Protein AF-A0A9X1LEY0-F1 (afdb_monomer_lite)

Radius of gyration: 12.86 Å; chains: 1; bounding box: 31×25×40 Å

Structure (mmCIF, N/CA/C/O backbone):
data_AF-A0A9X1LEY0-F1
#
_entry.id   AF-A0A9X1LEY0-F1
#
loop_
_atom_site.group_PDB
_atom_site.id
_atom_site.type_symbol
_atom_site.label_atom_id
_atom_site.label_alt_id
_atom_site.label_comp_id
_atom_site.label_asym_id
_atom_site.label_entity_id
_atom_site.label_seq_id
_atom_site.pdbx_PDB_ins_code
_atom_site.Cartn_x
_atom_site.Cartn_y
_atom_site.Cartn_z
_atom_site.occupancy
_atom_site.B_iso_or_equiv
_atom_site.auth_seq_id
_atom_site.auth_comp_id
_atom_site.auth_asym_id
_atom_site.auth_atom_id
_atom_site.pdbx_PDB_model_num
ATOM 1 N N . MET A 1 1 ? 12.551 -6.146 -0.196 1.00 78.12 1 MET A N 1
ATOM 2 C CA . MET A 1 1 ? 11.106 -6.415 -0.259 1.00 78.12 1 MET A CA 1
ATOM 3 C C . MET A 1 1 ? 10.842 -7.234 -1.508 1.00 78.12 1 MET A C 1
ATOM 5 O O . MET A 1 1 ? 11.410 -6.886 -2.538 1.00 78.12 1 MET A O 1
ATOM 9 N N . THR A 1 2 ? 10.087 -8.325 -1.408 1.00 87.38 2 THR A N 1
ATOM 10 C CA . THR A 1 2 ? 9.648 -9.141 -2.557 1.00 87.38 2 THR A CA 1
ATOM 11 C C . THR A 1 2 ? 8.289 -8.663 -3.070 1.00 87.38 2 THR A C 1
ATOM 13 O O . THR A 1 2 ? 7.620 -7.881 -2.392 1.00 87.38 2 THR A O 1
ATOM 16 N N . GLN A 1 3 ? 7.864 -9.132 -4.246 1.00 87.38 3 GLN A N 1
ATOM 17 C CA . GLN A 1 3 ? 6.526 -8.856 -4.776 1.00 87.38 3 GLN A CA 1
ATOM 18 C C . GLN A 1 3 ? 5.423 -9.298 -3.805 1.00 87.38 3 GLN A C 1
ATOM 20 O O . GLN A 1 3 ? 4.565 -8.484 -3.480 1.00 87.38 3 GLN A O 1
ATOM 25 N N . ASP A 1 4 ? 5.506 -10.508 -3.244 1.00 89.62 4 ASP A N 1
ATOM 26 C CA . ASP A 1 4 ? 4.527 -11.013 -2.266 1.00 89.62 4 ASP A CA 1
ATOM 27 C C . ASP A 1 4 ? 4.384 -10.102 -1.039 1.00 89.62 4 ASP A C 1
ATOM 29 O O . ASP A 1 4 ? 3.287 -9.884 -0.531 1.00 89.62 4 ASP A O 1
ATOM 33 N N . GLN A 1 5 ? 5.493 -9.521 -0.568 1.00 91.38 5 GLN A N 1
ATOM 34 C CA . GLN A 1 5 ? 5.464 -8.565 0.541 1.00 91.38 5 GLN A CA 1
ATOM 35 C C . GLN A 1 5 ? 4.765 -7.255 0.151 1.00 91.38 5 GLN A C 1
ATOM 37 O O . GLN A 1 5 ? 4.100 -6.652 0.989 1.00 91.38 5 GLN A O 1
ATOM 42 N N . CYS A 1 6 ? 4.901 -6.818 -1.105 1.00 92.38 6 CYS A N 1
ATOM 43 C CA . CYS A 1 6 ? 4.205 -5.638 -1.625 1.00 92.38 6 CYS A CA 1
ATOM 44 C C . CYS A 1 6 ? 2.706 -5.899 -1.755 1.00 92.38 6 CYS A C 1
ATOM 46 O O . CYS A 1 6 ? 1.908 -5.097 -1.281 1.00 92.38 6 CYS A O 1
ATOM 48 N N . VAL A 1 7 ? 2.340 -7.041 -2.343 1.00 94.06 7 VAL A N 1
ATOM 49 C CA . VAL A 1 7 ? 0.949 -7.488 -2.474 1.00 94.06 7 VAL A CA 1
ATOM 50 C C . VAL A 1 7 ? 0.301 -7.571 -1.095 1.00 94.06 7 VAL A C 1
ATOM 52 O O . VAL A 1 7 ? -0.708 -6.917 -0.866 1.00 94.06 7 VAL A O 1
ATOM 55 N N . SER A 1 8 ? 0.941 -8.239 -0.131 1.00 95.62 8 SER A N 1
ATOM 56 C CA . SER A 1 8 ? 0.413 -8.346 1.234 1.00 95.62 8 SER A CA 1
ATOM 57 C C . SER A 1 8 ? 0.227 -6.984 1.917 1.00 95.62 8 SER A C 1
ATOM 59 O O . SER A 1 8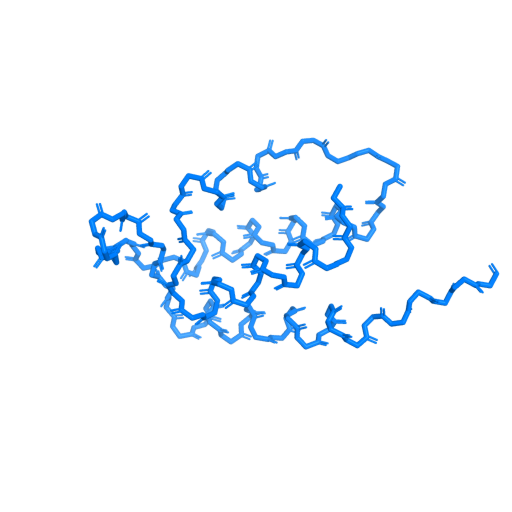 ? -0.750 -6.777 2.638 1.00 95.62 8 SER A O 1
ATOM 61 N N . LEU A 1 9 ? 1.142 -6.034 1.696 1.00 96.06 9 LEU A N 1
ATOM 62 C CA . LEU A 1 9 ? 1.013 -4.676 2.227 1.00 96.06 9 LEU A CA 1
ATOM 63 C C . LEU A 1 9 ? -0.193 -3.94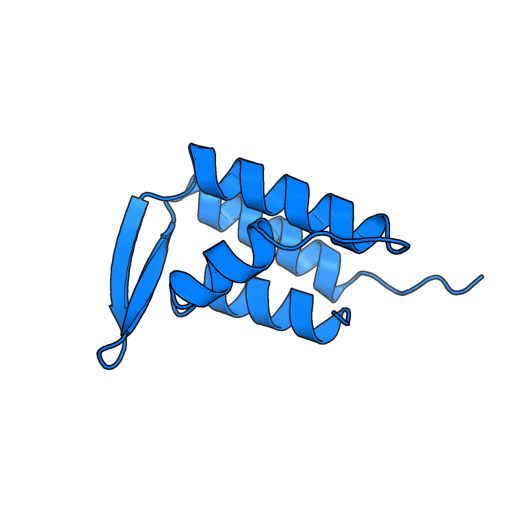6 1.617 1.00 96.06 9 LEU A C 1
ATOM 65 O O . LEU A 1 9 ? -0.970 -3.340 2.355 1.00 96.06 9 LEU A O 1
ATOM 69 N N . LEU A 1 10 ? -0.368 -4.029 0.295 1.00 96.12 10 LEU A N 1
ATOM 70 C CA . LEU A 1 10 ? -1.469 -3.391 -0.434 1.00 96.12 10 LEU A CA 1
ATOM 71 C C . LEU A 1 10 ? -2.832 -4.021 -0.116 1.00 96.12 10 LEU A C 1
ATOM 73 O O . LEU A 1 10 ? -3.809 -3.293 0.062 1.00 96.12 10 LEU A O 1
ATOM 77 N N . GLU A 1 11 ? -2.901 -5.346 0.029 1.00 96.56 11 GLU A N 1
ATOM 78 C CA . GLU A 1 11 ? -4.106 -6.065 0.471 1.00 96.56 11 GLU A CA 1
ATOM 79 C C . GLU A 1 11 ? -4.554 -5.561 1.839 1.00 96.56 11 GLU A C 1
ATOM 81 O O . GLU A 1 11 ? -5.674 -5.079 2.004 1.00 96.56 11 GLU A O 1
ATOM 86 N N . ARG A 1 12 ? -3.636 -5.558 2.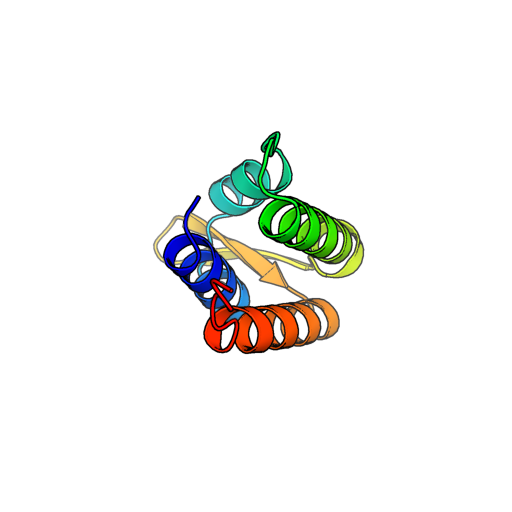811 1.00 96.75 12 ARG A N 1
ATOM 87 C CA . ARG A 1 12 ? -3.928 -5.108 4.176 1.00 96.75 12 ARG A CA 1
ATOM 88 C C . ARG A 1 12 ? -4.298 -3.628 4.239 1.00 96.75 12 ARG A C 1
ATOM 90 O O . ARG A 1 12 ? -5.099 -3.246 5.091 1.00 96.75 12 ARG A O 1
ATOM 97 N N . ALA A 1 13 ? -3.722 -2.791 3.373 1.00 95.12 13 ALA A N 1
ATOM 98 C CA . ALA A 1 13 ? -4.089 -1.380 3.266 1.00 95.12 13 ALA A CA 1
ATOM 99 C C . ALA A 1 13 ? -5.514 -1.213 2.715 1.00 95.12 13 ALA A C 1
ATOM 101 O O . ALA A 1 13 ? -6.297 -0.438 3.261 1.00 95.12 13 ALA A O 1
ATOM 102 N N . THR A 1 14 ? -5.868 -1.981 1.680 1.00 94.94 14 THR A N 1
ATOM 103 C CA . THR A 1 14 ? -7.198 -1.967 1.045 1.00 94.94 14 THR A CA 1
ATOM 104 C C . THR A 1 14 ? -8.288 -2.462 1.998 1.00 94.94 14 THR A C 1
ATOM 106 O O . THR A 1 14 ? -9.389 -1.914 2.026 1.00 94.94 14 THR A O 1
ATOM 109 N N . GLU A 1 15 ? -7.963 -3.455 2.824 1.00 94.94 15 GLU A N 1
ATOM 110 C CA . GLU A 1 15 ? -8.828 -3.989 3.881 1.00 94.94 15 GLU A CA 1
ATOM 111 C C . GLU A 1 15 ? -8.857 -3.121 5.153 1.00 94.94 15 GLU A C 1
ATOM 113 O O . GLU A 1 15 ? -9.561 -3.449 6.107 1.00 94.94 15 GLU A O 1
ATOM 118 N N . GLU A 1 16 ? -8.100 -2.017 5.188 1.00 93.88 16 GLU A N 1
ATOM 119 C CA . GLU A 1 16 ? -7.985 -1.108 6.337 1.00 93.88 16 GLU A CA 1
ATOM 120 C C . GLU A 1 16 ? -7.473 -1.810 7.616 1.00 93.88 16 GLU A C 1
ATOM 122 O O . GLU A 1 16 ? -7.725 -1.371 8.736 1.00 93.88 16 GLU A O 1
ATOM 127 N N . ILE A 1 17 ? -6.718 -2.903 7.478 1.00 96.56 17 ILE A N 1
ATOM 128 C CA . ILE A 1 17 ? -6.106 -3.648 8.596 1.00 96.56 17 ILE A CA 1
ATOM 129 C C . ILE A 1 17 ? -4.585 -3.467 8.673 1.00 96.56 17 ILE A C 1
ATOM 131 O O . ILE A 1 17 ? -3.917 -4.145 9.458 1.00 96.56 17 ILE A O 1
ATOM 135 N N . LEU A 1 18 ? -4.014 -2.586 7.846 1.00 96.44 18 LEU A N 1
ATOM 136 C CA . LEU A 1 18 ? -2.591 -2.266 7.877 1.00 96.44 18 LEU A CA 1
ATOM 137 C C . LEU A 1 18 ? -2.288 -1.300 9.032 1.00 96.44 18 LEU A C 1
ATOM 139 O O . LEU A 1 18 ? -2.821 -0.185 9.035 1.00 96.44 18 LEU A O 1
ATOM 143 N N . PRO A 1 19 ? -1.420 -1.675 9.991 1.00 96.31 19 PRO A N 1
ATOM 144 C CA . PRO A 1 19 ? -0.998 -0.774 11.048 1.00 96.31 19 PRO A CA 1
ATOM 145 C C . PRO A 1 19 ? -0.297 0.463 10.490 1.00 96.31 19 PRO A C 1
ATOM 147 O O . PRO A 1 19 ? 0.550 0.364 9.602 1.00 96.31 19 PRO A O 1
ATOM 150 N N . GLU A 1 20 ? -0.598 1.619 11.075 1.00 94.94 20 GLU A N 1
ATOM 151 C CA . GLU A 1 20 ? -0.038 2.914 10.671 1.00 94.94 20 GLU A CA 1
ATOM 152 C C . GLU A 1 20 ? 1.498 2.900 10.629 1.00 94.94 20 GLU A C 1
ATOM 154 O O . GLU A 1 20 ? 2.111 3.378 9.676 1.00 94.94 20 GLU A O 1
ATOM 159 N N . TYR A 1 21 ? 2.136 2.279 11.626 1.00 94.44 21 TYR A N 1
ATOM 160 C CA . TYR A 1 21 ? 3.596 2.206 11.685 1.00 94.44 21 TYR A CA 1
ATOM 161 C C . TYR A 1 21 ? 4.206 1.381 10.541 1.00 94.44 21 TYR A C 1
ATOM 163 O O . TYR A 1 21 ? 5.324 1.675 10.126 1.00 94.44 21 TYR A O 1
ATOM 171 N N . GLU A 1 22 ? 3.510 0.361 10.023 1.00 95.25 22 GLU A N 1
ATOM 172 C CA . GLU A 1 22 ? 4.019 -0.460 8.912 1.00 95.25 22 GLU A CA 1
ATOM 173 C C . GLU A 1 22 ? 3.962 0.301 7.595 1.00 95.25 22 GLU A C 1
ATOM 175 O O . GLU A 1 22 ? 4.897 0.232 6.797 1.00 95.25 22 GLU A O 1
ATOM 180 N N . TRP A 1 23 ? 2.896 1.071 7.392 1.00 95.69 23 TRP A N 1
ATOM 181 C CA . TRP A 1 23 ? 2.767 1.936 6.231 1.00 95.69 23 TRP A CA 1
ATOM 182 C C . TRP A 1 23 ? 3.831 3.031 6.212 1.00 95.69 23 TRP A C 1
ATOM 184 O O . TRP A 1 23 ? 4.575 3.141 5.239 1.00 95.69 23 TRP A O 1
ATOM 194 N N . HIS A 1 24 ? 3.973 3.775 7.315 1.00 94.88 24 HIS A N 1
ATOM 195 C CA . HIS A 1 24 ? 4.990 4.821 7.430 1.00 94.88 24 HIS A CA 1
ATOM 196 C C . HIS A 1 24 ? 6.412 4.261 7.312 1.00 94.88 24 HIS A C 1
ATOM 198 O O . HIS A 1 24 ? 7.278 4.896 6.708 1.00 94.88 24 HIS A O 1
ATOM 204 N N . ALA A 1 25 ? 6.656 3.052 7.832 1.00 94.31 25 ALA A N 1
ATOM 205 C CA . ALA A 1 25 ? 7.924 2.369 7.621 1.00 94.31 25 ALA A CA 1
ATOM 206 C C . ALA A 1 25 ? 8.169 2.118 6.129 1.00 94.31 25 ALA A C 1
ATOM 208 O O . ALA A 1 25 ? 9.235 2.476 5.638 1.00 94.31 25 ALA A O 1
ATOM 209 N N . PHE A 1 26 ? 7.194 1.567 5.398 1.00 94.44 26 PHE A N 1
ATOM 210 C CA . PHE A 1 26 ? 7.339 1.279 3.971 1.00 94.44 26 PHE A CA 1
ATOM 211 C C . PHE A 1 26 ? 7.602 2.535 3.131 1.00 94.44 26 PHE A C 1
ATOM 213 O O . PHE A 1 26 ? 8.586 2.580 2.389 1.00 94.44 26 PHE A O 1
ATOM 220 N N . ILE A 1 27 ? 6.776 3.577 3.264 1.00 94.31 27 ILE A N 1
ATOM 221 C CA . ILE A 1 27 ? 6.944 4.804 2.470 1.00 94.31 27 ILE A CA 1
ATOM 222 C C . ILE A 1 27 ? 8.230 5.564 2.834 1.00 94.31 27 ILE A C 1
ATOM 224 O O . ILE A 1 27 ? 8.817 6.229 1.977 1.00 94.31 27 ILE A O 1
ATOM 228 N N . GLY A 1 28 ? 8.713 5.411 4.073 1.00 92.81 28 GLY A N 1
ATOM 229 C CA . GLY A 1 28 ? 9.969 5.980 4.565 1.00 92.81 28 GLY A CA 1
ATOM 230 C C . GLY A 1 28 ? 11.232 5.181 4.214 1.00 92.81 28 GLY A C 1
ATOM 231 O O . GLY A 1 28 ? 12.341 5.650 4.480 1.00 92.81 28 GLY A O 1
ATOM 232 N N . MET A 1 29 ? 11.115 3.986 3.622 1.00 90.19 29 MET A N 1
ATOM 233 C CA . MET A 1 29 ? 12.279 3.179 3.238 1.00 90.19 29 MET A CA 1
ATOM 234 C C . MET A 1 29 ? 13.052 3.798 2.065 1.00 90.19 29 MET A C 1
ATOM 236 O O . MET A 1 29 ? 12.475 4.264 1.089 1.00 90.19 29 MET A O 1
ATOM 240 N N . SER A 1 30 ? 14.387 3.712 2.105 1.00 88.06 30 SER A N 1
ATOM 241 C CA . SER A 1 30 ? 15.232 3.992 0.936 1.00 88.06 30 SER A CA 1
ATOM 242 C C . SER A 1 30 ? 15.374 2.728 0.090 1.00 88.06 30 SER A C 1
ATOM 244 O O . SER A 1 30 ? 16.021 1.766 0.510 1.00 88.06 30 SER A O 1
ATOM 246 N N . ILE A 1 31 ? 14.782 2.719 -1.105 1.00 88.75 31 ILE A N 1
ATOM 247 C CA . ILE A 1 31 ? 14.888 1.597 -2.041 1.00 88.75 31 ILE A CA 1
ATOM 248 C C . ILE A 1 31 ? 16.012 1.884 -3.033 1.00 88.75 31 ILE A C 1
ATOM 250 O O . ILE A 1 31 ? 16.056 2.924 -3.684 1.00 88.75 31 ILE A O 1
ATOM 254 N N . ARG A 1 32 ? 16.946 0.939 -3.159 1.00 86.75 32 ARG A N 1
ATOM 255 C CA . ARG A 1 32 ? 18.048 0.999 -4.127 1.00 86.75 32 ARG A CA 1
ATOM 256 C C . ARG A 1 32 ? 18.060 -0.272 -4.960 1.00 86.75 32 ARG A C 1
ATOM 258 O O . ARG A 1 32 ? 17.854 -1.357 -4.428 1.00 86.75 32 ARG A O 1
ATOM 265 N N . GLY A 1 33 ? 18.310 -0.134 -6.259 1.00 86.50 33 GLY A N 1
ATOM 266 C CA . GLY A 1 33 ? 18.457 -1.275 -7.169 1.00 86.50 33 GLY A CA 1
ATOM 267 C C . GLY A 1 33 ? 17.155 -1.982 -7.562 1.00 86.50 33 GLY A C 1
ATOM 268 O O . GLY A 1 33 ? 17.221 -2.978 -8.270 1.00 86.50 33 GLY A O 1
ATOM 269 N N . ASN A 1 34 ? 15.984 -1.478 -7.155 1.00 88.50 34 ASN A N 1
ATOM 270 C CA . ASN A 1 34 ? 14.688 -1.989 -7.603 1.00 88.50 34 ASN A CA 1
ATOM 271 C C . ASN A 1 34 ? 13.762 -0.823 -8.011 1.00 88.50 34 ASN A C 1
ATOM 273 O O . ASN A 1 34 ? 13.025 -0.301 -7.172 1.00 88.50 34 ASN A O 1
ATOM 277 N N . PRO A 1 35 ? 13.809 -0.390 -9.287 1.00 90.00 35 PRO A N 1
ATOM 278 C CA . PRO A 1 35 ? 13.005 0.728 -9.785 1.00 90.00 35 PRO A CA 1
ATOM 279 C C . PRO A 1 35 ? 11.494 0.496 -9.677 1.00 90.00 35 PRO A C 1
ATOM 281 O O . PRO A 1 35 ? 10.741 1.435 -9.434 1.00 90.00 35 PRO A O 1
ATOM 284 N N . ALA A 1 36 ? 11.045 -0.754 -9.830 1.00 90.31 36 ALA A N 1
ATOM 285 C CA . ALA A 1 36 ? 9.637 -1.110 -9.705 1.00 90.31 36 ALA A CA 1
ATOM 286 C C . ALA A 1 36 ? 9.134 -0.880 -8.275 1.00 90.31 36 ALA A C 1
ATOM 288 O O . ALA A 1 36 ? 8.090 -0.262 -8.082 1.00 90.31 36 ALA A O 1
ATOM 289 N N . LEU A 1 37 ? 9.901 -1.333 -7.282 1.00 91.69 37 LEU A N 1
ATOM 290 C CA . LEU A 1 37 ? 9.587 -1.136 -5.872 1.00 91.69 37 LEU A CA 1
ATOM 291 C C . LEU A 1 37 ? 9.647 0.347 -5.481 1.00 91.69 37 LEU A C 1
ATOM 293 O O . LEU A 1 37 ? 8.784 0.814 -4.744 1.00 91.69 37 LEU A O 1
ATOM 297 N N . GLU A 1 38 ? 10.621 1.098 -6.002 1.00 93.69 38 GLU A N 1
ATOM 298 C CA . GLU A 1 38 ? 10.707 2.547 -5.774 1.00 93.69 38 GLU A CA 1
ATOM 299 C C . GLU A 1 38 ? 9.505 3.289 -6.372 1.00 93.69 38 GLU A C 1
ATOM 301 O O . GLU A 1 38 ? 8.951 4.184 -5.737 1.00 93.69 38 GLU A O 1
ATOM 306 N N . THR A 1 39 ? 9.041 2.870 -7.552 1.00 93.62 39 THR A N 1
ATOM 307 C CA . THR A 1 39 ? 7.825 3.417 -8.172 1.00 93.62 39 THR A CA 1
ATOM 308 C C . THR A 1 39 ? 6.597 3.163 -7.302 1.00 93.62 39 THR A C 1
ATOM 310 O O . THR A 1 39 ? 5.855 4.103 -7.029 1.00 93.62 39 THR A O 1
ATOM 313 N N . LEU A 1 40 ? 6.423 1.936 -6.795 1.00 94.75 40 LEU A N 1
ATOM 314 C CA . LEU A 1 40 ? 5.336 1.626 -5.861 1.00 94.75 40 LEU A CA 1
ATOM 315 C C . LEU A 1 40 ? 5.411 2.491 -4.604 1.00 94.75 40 LEU A C 1
ATOM 317 O O . LEU A 1 40 ? 4.401 3.046 -4.185 1.00 94.75 40 LEU A O 1
ATOM 321 N N . ARG A 1 41 ? 6.601 2.642 -4.013 1.00 95.38 41 ARG A N 1
ATOM 322 C CA . ARG A 1 41 ? 6.785 3.482 -2.825 1.00 95.38 41 ARG A CA 1
ATOM 323 C C . ARG A 1 41 ? 6.359 4.927 -3.092 1.00 95.38 41 ARG A C 1
ATOM 325 O O . ARG A 1 41 ? 5.654 5.504 -2.271 1.00 95.38 41 ARG A O 1
ATOM 332 N N . MET A 1 42 ? 6.740 5.497 -4.238 1.00 95.12 42 MET A N 1
ATOM 333 C CA . MET A 1 42 ? 6.322 6.849 -4.630 1.00 95.12 42 MET A CA 1
ATOM 334 C C . MET A 1 42 ? 4.807 6.959 -4.847 1.00 95.12 42 MET A C 1
ATOM 336 O O . MET A 1 42 ? 4.206 7.937 -4.414 1.00 95.12 42 MET A O 1
ATOM 340 N N . GLN A 1 43 ? 4.172 5.958 -5.464 1.00 95.44 43 GLN A N 1
ATOM 341 C CA . GLN A 1 43 ? 2.712 5.924 -5.610 1.00 95.44 43 GLN A CA 1
ATOM 342 C C . GLN A 1 43 ? 2.012 5.841 -4.246 1.00 95.44 43 GLN A C 1
ATOM 344 O O . GLN A 1 43 ? 1.036 6.551 -4.018 1.00 95.44 43 GLN A O 1
ATOM 349 N N . CYS A 1 44 ? 2.538 5.044 -3.312 1.00 95.56 44 CYS A N 1
ATOM 350 C CA . CYS A 1 44 ? 2.024 4.986 -1.945 1.00 95.56 44 CYS A CA 1
ATOM 351 C C . CYS A 1 44 ? 2.201 6.311 -1.189 1.00 95.56 44 CYS A C 1
ATOM 353 O O . CYS A 1 44 ? 1.314 6.665 -0.425 1.00 95.56 44 CYS A O 1
ATOM 355 N N . ILE A 1 45 ? 3.276 7.076 -1.424 1.00 95.50 45 ILE A N 1
ATOM 356 C CA . ILE A 1 45 ? 3.418 8.435 -0.864 1.00 95.50 45 ILE A CA 1
ATOM 357 C C . ILE A 1 45 ? 2.318 9.363 -1.382 1.00 95.50 45 ILE A C 1
ATOM 359 O O . ILE A 1 45 ? 1.694 10.060 -0.595 1.00 95.50 45 ILE A O 1
ATOM 363 N N . ALA A 1 46 ? 2.028 9.342 -2.684 1.00 95.00 46 ALA A N 1
ATOM 364 C CA . ALA A 1 46 ? 0.949 10.167 -3.229 1.00 95.00 46 ALA A CA 1
ATOM 365 C C . ALA A 1 46 ? -0.421 9.804 -2.615 1.00 95.00 46 ALA A C 1
ATOM 367 O O . ALA A 1 46 ? -1.242 10.675 -2.334 1.00 95.00 46 ALA A O 1
ATOM 368 N N . ILE A 1 47 ? -0.657 8.512 -2.355 1.00 94.56 47 ILE A N 1
ATOM 369 C CA . ILE A 1 47 ? -1.860 8.040 -1.653 1.00 94.56 47 ILE A CA 1
ATOM 370 C C . ILE A 1 47 ? -1.850 8.455 -0.174 1.00 94.56 47 ILE A C 1
ATOM 372 O O . ILE A 1 47 ? -2.910 8.717 0.381 1.00 94.56 47 ILE A O 1
ATOM 376 N N . ASP A 1 48 ? -0.693 8.512 0.481 1.00 93.56 48 ASP A N 1
ATOM 377 C CA . ASP A 1 48 ? -0.566 8.984 1.865 1.00 93.56 48 ASP A CA 1
ATOM 378 C C . ASP A 1 48 ? -1.028 10.444 1.996 1.00 93.56 48 ASP A C 1
ATOM 380 O O . ASP A 1 48 ? -1.864 10.763 2.842 1.00 93.56 48 ASP A O 1
ATOM 384 N N . GLU A 1 49 ? -0.566 11.299 1.080 1.00 92.12 49 GLU A N 1
ATOM 385 C CA . GLU A 1 49 ? -0.839 12.739 1.073 1.00 92.12 49 GLU A CA 1
ATOM 386 C C . GLU A 1 49 ? -2.319 13.075 0.814 1.00 92.12 49 GLU A C 1
ATOM 388 O O . GLU A 1 49 ? -2.866 13.988 1.435 1.00 92.12 49 GLU A O 1
ATOM 393 N N . GLU A 1 50 ? -2.984 12.343 -0.087 1.00 89.50 50 GLU A N 1
ATOM 394 C CA . GLU A 1 50 ? -4.350 12.669 -0.537 1.00 89.50 50 GLU A CA 1
ATOM 395 C C . GLU A 1 50 ? -5.422 11.663 -0.088 1.00 89.50 50 GLU A C 1
ATOM 397 O O . GLU A 1 50 ? -6.624 11.950 -0.096 1.00 89.50 50 GLU A O 1
ATOM 402 N N . GLY A 1 51 ? -5.009 10.451 0.268 1.00 85.75 51 GLY A N 1
ATOM 403 C CA . GLY A 1 51 ? -5.876 9.292 0.454 1.00 85.75 51 GLY A CA 1
ATOM 404 C C . GLY A 1 51 ? -6.156 8.941 1.910 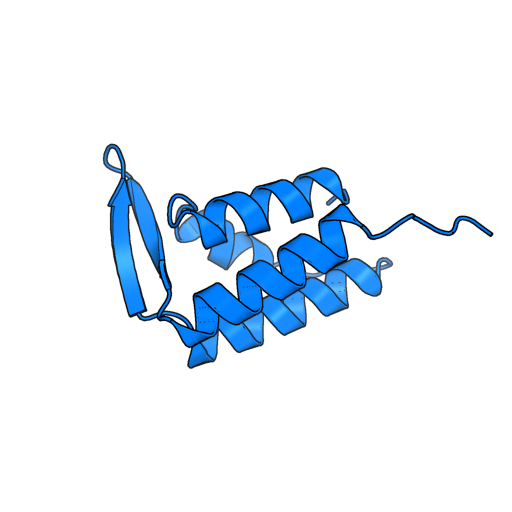1.00 85.75 51 GLY A C 1
ATOM 405 O O . GLY A 1 51 ? -7.127 8.224 2.167 1.00 85.75 51 GLY A O 1
ATOM 406 N N . ILE A 1 52 ? -5.370 9.430 2.874 1.00 87.12 52 ILE A N 1
ATOM 407 C CA . ILE A 1 52 ? -5.567 9.110 4.293 1.00 87.12 52 ILE A CA 1
ATOM 408 C C . ILE A 1 52 ? -6.701 9.942 4.892 1.00 87.12 52 ILE A C 1
ATOM 410 O O . ILE A 1 52 ? -6.743 11.167 4.824 1.00 87.12 52 ILE A O 1
ATOM 414 N N . LYS A 1 53 ? -7.638 9.244 5.536 1.00 90.88 53 LYS A N 1
ATOM 415 C CA . LYS A 1 53 ? -8.727 9.833 6.323 1.00 90.88 53 LYS A CA 1
ATOM 416 C C . LYS A 1 53 ? -8.397 9.884 7.819 1.00 90.88 53 LYS A C 1
ATOM 418 O O . LYS A 1 53 ? -8.971 10.695 8.542 1.00 90.88 53 LYS A O 1
ATOM 423 N N . GLY A 1 54 ? -7.514 9.005 8.290 1.00 91.69 54 GLY A N 1
ATOM 424 C CA . GLY A 1 54 ? -7.074 8.916 9.681 1.00 91.69 54 GLY A CA 1
ATOM 425 C C . GLY A 1 54 ? -6.710 7.483 10.056 1.00 91.69 54 GLY A C 1
ATOM 426 O O . GLY A 1 54 ? -6.296 6.700 9.204 1.00 91.69 54 GLY A O 1
ATOM 427 N N . THR A 1 55 ? -6.908 7.125 11.323 1.00 94.25 55 THR A N 1
ATOM 428 C CA . THR A 1 55 ? -6.704 5.759 11.818 1.00 94.25 55 THR A CA 1
ATOM 429 C C . THR A 1 55 ? -7.913 5.239 12.585 1.00 94.25 55 THR A C 1
ATOM 431 O O . THR A 1 55 ? -8.717 6.001 13.126 1.00 94.25 55 THR A O 1
ATOM 434 N N . HIS A 1 56 ? -8.046 3.915 12.646 1.00 94.81 56 HIS A N 1
ATOM 435 C CA . HIS A 1 56 ? -9.043 3.224 13.465 1.00 94.81 56 HIS A CA 1
ATOM 436 C C . HIS A 1 56 ? -8.434 2.035 14.208 1.00 94.81 56 HIS A C 1
ATOM 438 O O . HIS A 1 56 ? -7.349 1.562 13.873 1.00 94.81 56 HIS A O 1
ATOM 444 N N . LYS A 1 57 ? -9.102 1.564 15.266 1.00 95.38 57 LYS A N 1
ATOM 445 C CA . LYS A 1 57 ? -8.593 0.459 16.086 1.00 95.38 57 LYS A CA 1
ATOM 446 C C . LYS A 1 57 ? -9.064 -0.889 15.549 1.00 95.38 57 LYS A C 1
ATOM 448 O O . LYS A 1 57 ? -10.240 -1.217 15.672 1.00 95.38 57 LY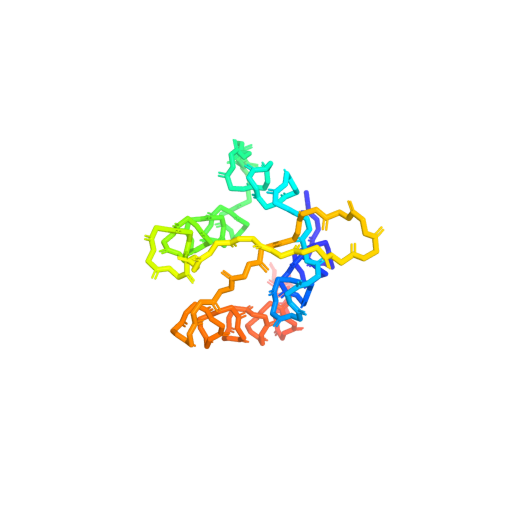S A O 1
ATOM 453 N N . VAL A 1 58 ? -8.127 -1.716 15.096 1.00 93.38 58 VAL A N 1
ATOM 454 C CA . VAL A 1 58 ? -8.356 -3.124 14.743 1.00 93.38 58 VAL A CA 1
ATOM 455 C C . VAL A 1 58 ? -7.611 -3.990 15.753 1.00 93.38 58 VAL A C 1
ATOM 457 O O . VAL A 1 58 ? -6.393 -3.904 15.873 1.00 93.38 58 VAL A O 1
ATOM 460 N N . LYS A 1 59 ? -8.339 -4.787 16.548 1.00 91.38 59 LYS A N 1
ATOM 461 C CA . LYS A 1 59 ? -7.764 -5.665 17.596 1.00 91.38 59 LYS A CA 1
ATOM 462 C C . LYS A 1 59 ? -6.773 -4.954 18.544 1.00 91.38 59 LYS A C 1
ATOM 464 O O . LYS A 1 59 ? -5.816 -5.552 19.021 1.00 91.38 59 LYS A O 1
ATOM 469 N N . GLY A 1 60 ? -7.009 -3.670 18.825 1.00 91.81 60 GLY A N 1
ATOM 470 C CA . GLY A 1 60 ? -6.159 -2.849 19.696 1.00 91.81 60 GLY A CA 1
ATOM 471 C C . GLY A 1 60 ? -5.006 -2.117 18.997 1.00 91.81 60 GLY A C 1
ATOM 472 O O . GLY A 1 60 ? -4.354 -1.305 19.646 1.00 91.81 60 GLY A O 1
ATOM 473 N N . GLN A 1 61 ? -4.787 -2.331 17.697 1.00 93.25 61 GLN A N 1
ATOM 474 C CA . GLN A 1 61 ? -3.768 -1.642 16.899 1.00 93.25 61 GLN A CA 1
ATOM 475 C C . GLN A 1 61 ? -4.382 -0.501 16.078 1.00 93.25 61 GLN A C 1
ATOM 477 O O . GLN A 1 61 ? -5.481 -0.647 15.544 1.00 93.25 61 GLN A O 1
ATOM 482 N N . ALA A 1 62 ? -3.677 0.629 15.974 1.00 94.69 62 ALA A N 1
ATOM 483 C CA . ALA A 1 62 ? -4.056 1.727 15.087 1.00 94.69 62 ALA A CA 1
ATOM 484 C C . ALA A 1 62 ? -3.721 1.348 13.637 1.00 94.69 62 ALA A C 1
ATOM 486 O O . ALA A 1 62 ? -2.549 1.235 13.275 1.00 94.69 62 ALA A O 1
ATOM 487 N N . CYS A 1 63 ? -4.755 1.108 12.837 1.00 96.25 63 CYS A N 1
ATOM 488 C CA . CYS A 1 63 ? -4.654 0.806 11.413 1.00 96.25 63 CYS A CA 1
ATOM 489 C C . CYS A 1 63 ? -5.097 2.007 10.585 1.00 96.25 63 CYS A C 1
ATOM 491 O O . CYS A 1 63 ? -5.903 2.818 11.050 1.00 96.25 63 CYS A O 1
ATOM 493 N N . LEU A 1 64 ? -4.566 2.122 9.374 1.00 94.94 64 LEU A N 1
ATOM 494 C CA . LEU A 1 64 ? -4.904 3.214 8.474 1.00 94.94 64 LEU A CA 1
ATOM 495 C C . LEU A 1 64 ? -6.331 3.108 7.964 1.00 94.94 64 LEU A C 1
ATOM 497 O O . LEU A 1 64 ? -6.825 2.030 7.643 1.00 94.94 64 LEU A O 1
ATOM 501 N N . LEU A 1 65 ? -6.959 4.272 7.866 1.00 94.44 65 LEU A N 1
ATOM 502 C CA . LEU A 1 65 ? -8.260 4.458 7.264 1.00 94.44 65 LEU A CA 1
ATOM 503 C C . LEU A 1 65 ? -8.090 5.343 6.033 1.00 94.44 65 LEU A C 1
ATOM 505 O O . LEU A 1 65 ? -7.694 6.505 6.150 1.00 94.44 65 LEU A O 1
ATOM 509 N N . PHE A 1 66 ? -8.432 4.811 4.864 1.00 94.19 66 PHE A N 1
ATOM 510 C CA . PHE A 1 66 ? -8.347 5.539 3.604 1.00 94.19 66 PHE A CA 1
ATOM 511 C C . PHE A 1 66 ? -9.717 6.105 3.212 1.00 94.19 66 PHE A C 1
ATOM 513 O O . PHE A 1 66 ? -10.777 5.543 3.503 1.00 94.19 66 PHE A O 1
ATOM 520 N N . ASN A 1 67 ? -9.719 7.254 2.543 1.00 94.44 67 ASN A N 1
ATOM 521 C CA . ASN A 1 67 ? -10.912 7.774 1.891 1.00 94.44 67 ASN A CA 1
ATOM 522 C C . ASN A 1 67 ? -11.246 6.936 0.636 1.00 94.44 67 ASN A C 1
ATOM 524 O O . ASN A 1 67 ? -10.540 5.994 0.271 1.00 94.44 67 ASN A O 1
ATOM 528 N N . GLN A 1 68 ? -12.365 7.242 -0.026 1.00 93.50 68 GLN A N 1
ATOM 529 C CA . GLN A 1 68 ? -12.797 6.465 -1.192 1.00 93.50 68 GLN A CA 1
ATOM 530 C C . GLN A 1 68 ? -11.774 6.502 -2.337 1.00 93.50 68 GLN A C 1
ATOM 532 O O . GLN A 1 68 ? -11.546 5.469 -2.961 1.00 93.50 68 GLN A O 1
ATOM 537 N N . GLN A 1 69 ? -11.149 7.654 -2.586 1.00 93.88 69 GLN A N 1
ATOM 538 C CA . GLN A 1 69 ? -10.135 7.813 -3.627 1.00 93.88 69 GLN A CA 1
ATOM 539 C C . GLN A 1 69 ? -8.889 6.976 -3.317 1.00 93.88 69 GLN A C 1
ATOM 541 O O . GLN A 1 69 ? -8.473 6.187 -4.163 1.00 93.88 69 GLN A O 1
ATOM 546 N N . GLY A 1 70 ? -8.367 7.065 -2.090 1.00 94.44 70 GLY A N 1
ATOM 547 C CA . GLY A 1 70 ? -7.213 6.288 -1.643 1.00 94.44 70 GLY A CA 1
ATOM 548 C C . GLY A 1 70 ? -7.448 4.782 -1.763 1.00 94.44 70 GLY A C 1
ATOM 549 O O . GLY A 1 70 ? -6.603 4.071 -2.294 1.00 94.44 70 GLY A O 1
ATOM 550 N N . ARG A 1 71 ? -8.635 4.286 -1.381 1.00 94.56 71 ARG A N 1
ATOM 551 C CA . ARG A 1 71 ? -8.984 2.861 -1.550 1.00 94.56 71 ARG A CA 1
ATOM 552 C C . ARG A 1 71 ? -9.032 2.418 -3.009 1.00 94.56 71 ARG A C 1
ATOM 554 O O . ARG A 1 71 ? -8.587 1.315 -3.316 1.00 94.56 71 ARG A O 1
ATOM 561 N N . VAL A 1 72 ? -9.559 3.254 -3.907 1.00 95.31 72 VAL A N 1
ATOM 562 C CA . VAL A 1 72 ? -9.572 2.952 -5.348 1.00 95.31 72 VAL A CA 1
ATOM 563 C C . VAL A 1 72 ? -8.145 2.890 -5.887 1.00 95.31 72 VAL A C 1
ATOM 565 O O . VAL A 1 72 ? -7.802 1.930 -6.568 1.00 95.31 72 VAL A O 1
ATOM 568 N N . GLN A 1 73 ? -7.297 3.860 -5.538 1.00 95.69 73 GLN A N 1
ATOM 569 C CA . GLN A 1 73 ? -5.893 3.874 -5.957 1.00 95.69 73 GLN A CA 1
ATOM 570 C C . GLN A 1 73 ? -5.124 2.659 -5.418 1.00 95.69 73 GLN A C 1
ATOM 572 O O . GLN A 1 73 ? -4.414 2.007 -6.178 1.00 95.69 73 GLN A O 1
ATOM 577 N N . LEU A 1 74 ? -5.318 2.297 -4.144 1.00 95.75 74 LEU A N 1
ATOM 578 C CA . LEU A 1 74 ? -4.731 1.091 -3.547 1.00 95.75 74 LEU A CA 1
ATOM 579 C C . LEU A 1 74 ? -5.191 -0.188 -4.248 1.00 95.75 74 LEU A C 1
ATOM 581 O O . LEU A 1 74 ? -4.369 -1.061 -4.502 1.00 95.75 74 LEU A O 1
ATOM 585 N N . SER A 1 75 ? -6.475 -0.279 -4.603 1.00 95.38 75 SER A N 1
ATOM 586 C CA . SER A 1 75 ? -7.020 -1.444 -5.311 1.00 95.38 75 SER A CA 1
ATOM 587 C C . SER A 1 75 ? -6.420 -1.591 -6.712 1.00 95.38 75 SER A C 1
ATOM 589 O O . SER A 1 75 ? -6.130 -2.705 -7.134 1.00 95.38 75 SER A O 1
ATOM 591 N N . VAL A 1 76 ? -6.194 -0.477 -7.420 1.00 95.12 76 VAL A N 1
ATOM 592 C CA . VAL A 1 76 ? -5.512 -0.481 -8.725 1.00 95.12 76 VAL A CA 1
ATOM 593 C C . VAL A 1 76 ? -4.066 -0.947 -8.574 1.00 95.12 76 VAL A C 1
ATOM 595 O O . VAL A 1 76 ? -3.644 -1.848 -9.290 1.00 95.12 76 VAL A O 1
ATOM 598 N N . LEU A 1 77 ? -3.320 -0.397 -7.609 1.00 94.81 77 LEU A N 1
ATOM 599 C CA . LEU A 1 77 ? -1.946 -0.837 -7.345 1.00 94.81 77 LEU A CA 1
ATOM 600 C C . LEU A 1 77 ? -1.883 -2.313 -6.957 1.00 94.81 77 LEU A C 1
ATOM 602 O O . LEU A 1 77 ? -0.958 -3.014 -7.360 1.00 94.81 77 LEU A O 1
ATOM 606 N N . LEU A 1 78 ? -2.848 -2.787 -6.171 1.00 95.69 78 LEU A N 1
ATOM 607 C CA . LEU A 1 78 ? -2.926 -4.182 -5.770 1.00 95.69 78 LEU A CA 1
ATOM 608 C C . LEU A 1 78 ? -3.111 -5.095 -6.984 1.00 95.69 78 LEU A C 1
ATOM 610 O O . LEU A 1 78 ? -2.343 -6.041 -7.139 1.00 95.69 78 LEU A O 1
ATOM 614 N N . ASP A 1 79 ? -4.075 -4.789 -7.852 1.00 93.75 79 ASP A N 1
ATOM 615 C CA . ASP A 1 79 ? -4.329 -5.559 -9.072 1.00 93.75 79 ASP A CA 1
ATOM 616 C C . ASP A 1 79 ? -3.096 -5.577 -9.988 1.00 93.75 79 ASP A C 1
ATOM 618 O O . ASP A 1 79 ? -2.661 -6.641 -10.435 1.00 93.75 79 ASP A O 1
ATOM 622 N N . GLU A 1 80 ? -2.459 -4.418 -10.183 1.00 92.06 80 GLU A N 1
ATOM 623 C CA . GLU A 1 80 ? -1.216 -4.303 -10.947 1.00 92.06 80 GLU A CA 1
ATOM 624 C C . GLU A 1 80 ? -0.111 -5.193 -10.371 1.00 92.06 80 GLU A C 1
ATOM 626 O O . GLU A 1 80 ? 0.580 -5.877 -11.123 1.00 92.06 80 GLU A O 1
ATOM 631 N N . TRP A 1 81 ? 0.075 -5.195 -9.048 1.00 91.75 81 TRP A N 1
ATOM 632 C CA . TRP A 1 81 ? 1.142 -5.945 -8.382 1.00 91.75 81 TRP A CA 1
ATOM 633 C C . TRP A 1 81 ? 0.844 -7.434 -8.219 1.00 91.75 81 TRP A C 1
ATOM 635 O O . TRP A 1 81 ? 1.787 -8.224 -8.199 1.00 91.75 81 TRP A O 1
ATOM 645 N N . GLN A 1 82 ? -0.422 -7.841 -8.159 1.00 91.38 82 GLN A N 1
ATOM 646 C CA . GLN A 1 82 ? -0.823 -9.249 -8.202 1.00 91.38 82 GLN A CA 1
ATOM 647 C C . GLN A 1 82 ? -0.565 -9.858 -9.586 1.00 91.38 82 GLN A C 1
ATOM 649 O O . GLN A 1 82 ? -0.094 -10.989 -9.686 1.00 91.38 82 GLN A O 1
ATOM 654 N N . HIS A 1 83 ? -0.807 -9.092 -10.652 1.00 87.38 83 HIS A N 1
ATO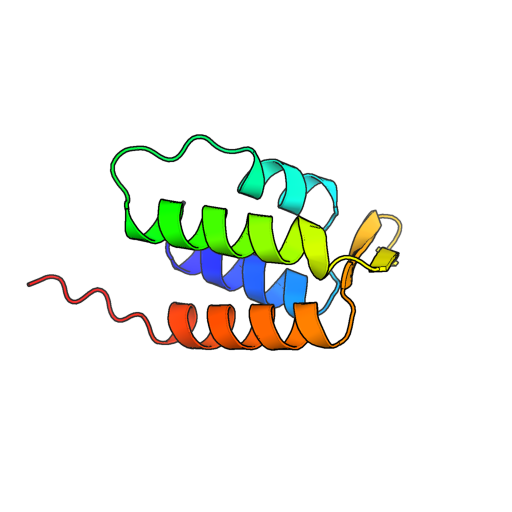M 655 C CA . HIS A 1 83 ? -0.625 -9.539 -12.036 1.00 87.38 83 HIS A CA 1
ATOM 656 C C . HIS A 1 83 ? 0.717 -9.134 -12.643 1.00 87.38 83 HIS A C 1
ATOM 658 O O . HIS A 1 83 ? 0.964 -9.382 -13.828 1.00 87.38 83 HIS A O 1
ATOM 664 N N . LYS A 1 84 ? 1.604 -8.523 -11.851 1.00 77.44 84 LYS A N 1
ATOM 665 C CA . LYS A 1 84 ? 2.966 -8.205 -12.266 1.00 77.44 84 LYS A CA 1
ATOM 666 C C . LYS A 1 84 ? 3.727 -9.509 -12.442 1.00 77.44 84 LYS A C 1
ATOM 668 O O . LYS A 1 84 ? 4.397 -9.991 -11.542 1.00 77.44 84 LYS A O 1
ATOM 673 N N . THR A 1 85 ? 3.592 -10.121 -13.606 1.00 61.19 85 THR A N 1
ATOM 674 C CA . THR A 1 85 ? 4.512 -11.165 -14.034 1.00 61.19 85 THR A CA 1
ATOM 675 C C . THR A 1 85 ? 5.871 -10.495 -14.122 1.00 61.19 85 THR A C 1
ATOM 677 O O . THR A 1 85 ? 6.043 -9.575 -14.927 1.00 61.19 85 THR A O 1
ATOM 680 N N . ASP A 1 86 ? 6.819 -10.918 -13.287 1.00 55.81 86 ASP A N 1
ATOM 681 C CA . ASP A 1 86 ? 8.232 -10.723 -13.572 1.00 55.81 86 ASP A CA 1
ATOM 682 C C . ASP A 1 86 ? 8.460 -11.292 -14.980 1.00 55.81 86 ASP A C 1
ATOM 684 O O . ASP A 1 86 ? 8.651 -12.494 -15.167 1.00 55.81 86 ASP A O 1
ATOM 688 N N . TYR A 1 87 ? 8.387 -10.442 -16.007 1.00 42.62 87 TYR A N 1
ATOM 689 C CA . TYR A 1 87 ? 9.000 -10.723 -17.293 1.00 42.62 87 TYR A CA 1
ATOM 690 C C . TYR A 1 87 ? 10.508 -10.676 -17.033 1.00 42.62 87 TYR A C 1
ATOM 692 O O . TYR A 1 87 ? 11.185 -9.699 -17.343 1.00 42.62 87 TYR A O 1
ATOM 700 N N . LEU A 1 88 ? 11.016 -11.729 -16.387 1.00 36.34 88 LEU A N 1
ATOM 701 C CA . LEU A 1 88 ? 12.401 -12.152 -16.488 1.00 36.34 88 LEU A CA 1
ATOM 702 C C . LEU A 1 88 ? 12.604 -12.528 -17.959 1.00 36.34 88 LEU A C 1
ATOM 704 O O . LEU A 1 88 ? 12.374 -13.670 -18.354 1.00 36.34 88 LEU A O 1
ATOM 708 N N . ILE A 1 89 ? 12.931 -11.525 -18.774 1.00 35.81 89 ILE A N 1
ATOM 709 C CA . ILE A 1 89 ? 13.557 -11.711 -20.084 1.00 35.81 89 ILE A CA 1
ATOM 710 C C . ILE A 1 89 ? 15.064 -11.630 -19.869 1.00 35.81 89 ILE A C 1
ATOM 712 O O . ILE A 1 89 ? 15.501 -10.653 -19.216 1.00 35.81 89 ILE A O 1
#

Secondary structure (DSSP, 8-state):
--HHHHHHHHHHHHTT-SBHHHHHHHHT----S-HHHHHHHHHHHHHHHHHEEEEEEETTEEEEEE-HHHHHHHHHHHHHHHS------

Foldseek 3Di:
DDLVVVLVQLVCLLVQNAFPVVLCCQLPDDDDPDVPSVVSSVLSVVCVVPFFPAWDDDVNGTTTDTDPVSSVSSVVVSVCSVPPDPPPD

Sequence (89 aa):
MTQDQCVSLLERATEEILPEYEWHAFIGMSIRGNPALETLRMQCIAIDEEGIKGTHKVKGQACLLFNQQGRVQLSVLLDEWQHKTDYLI

Organism: NCBI:txid2883105

pLDDT: mean 90.26, std 11.54, range [35.81, 96.75]